Protein AF-A0A917D8G8-F1 (afdb_monomer_lite)

pLDDT: mean 77.88, std 18.36, range [41.66, 94.81]

Organism: NCBI:txid1776957

Structure (mmCIF, N/CA/C/O backbone):
data_AF-A0A917D8G8-F1
#
_entry.id   AF-A0A917D8G8-F1
#
loop_
_atom_site.group_PDB
_atom_site.id
_atom_site.type_symbol
_atom_site.label_atom_id
_atom_site.label_alt_id
_atom_site.label_comp_id
_atom_site.label_asym_id
_atom_site.label_entity_id
_atom_site.label_seq_id
_atom_site.pdbx_PDB_ins_code
_atom_site.Cartn_x
_atom_site.Cartn_y
_atom_site.Cartn_z
_atom_site.occupancy
_atom_site.B_iso_or_equiv
_atom_site.auth_seq_id
_atom_site.auth_comp_id
_atom_site.auth_asym_id
_atom_site.auth_atom_id
_atom_site.pdbx_PDB_model_nu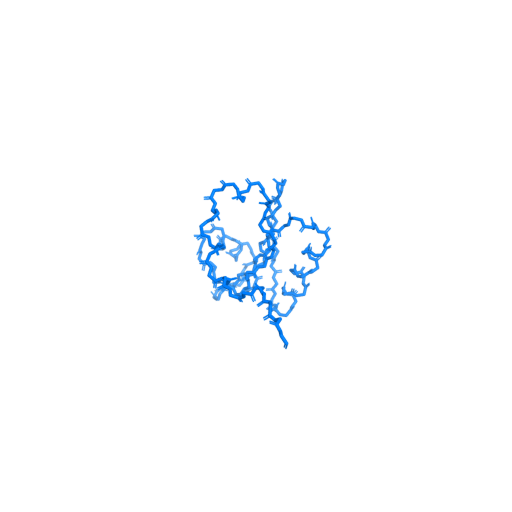m
ATOM 1 N N . MET A 1 1 ? 4.948 -4.385 -9.447 1.00 90.06 1 MET A N 1
ATOM 2 C CA . MET A 1 1 ? 4.442 -5.104 -8.252 1.00 90.06 1 MET A CA 1
ATOM 3 C C . MET A 1 1 ? 3.463 -4.226 -7.477 1.00 90.06 1 MET A C 1
ATOM 5 O O . MET A 1 1 ? 3.198 -3.107 -7.912 1.00 90.06 1 MET A O 1
ATOM 9 N N . PHE A 1 2 ? 2.901 -4.718 -6.371 1.00 92.62 2 PHE A N 1
ATOM 10 C CA . PHE A 1 2 ? 2.051 -3.941 -5.466 1.00 92.62 2 PHE A CA 1
ATOM 11 C C . PHE A 1 2 ? 2.645 -3.956 -4.063 1.00 92.62 2 PHE A C 1
ATOM 13 O O . PHE A 1 2 ? 3.007 -5.015 -3.567 1.00 92.62 2 PHE A O 1
ATOM 20 N N . VAL A 1 3 ? 2.728 -2.802 -3.419 1.00 94.56 3 VAL A N 1
ATOM 21 C CA . VAL A 1 3 ? 3.280 -2.655 -2.073 1.00 94.56 3 VAL A CA 1
ATOM 22 C C . VAL A 1 3 ? 2.195 -2.093 -1.177 1.00 94.56 3 VAL A C 1
ATOM 24 O O . VAL A 1 3 ? 1.598 -1.064 -1.487 1.00 94.56 3 VAL A O 1
ATOM 27 N N . VAL A 1 4 ? 1.941 -2.761 -0.064 1.00 94.06 4 VAL A N 1
ATOM 28 C CA . VAL A 1 4 ? 1.060 -2.255 0.981 1.00 94.06 4 VAL A CA 1
ATOM 29 C C . VAL A 1 4 ? 1.927 -1.599 2.048 1.00 94.06 4 VAL A C 1
ATOM 31 O O . VAL A 1 4 ? 2.791 -2.255 2.630 1.00 94.06 4 VAL A O 1
ATOM 34 N N . LYS A 1 5 ? 1.703 -0.304 2.267 1.00 93.94 5 LYS A N 1
ATOM 35 C CA . LYS A 1 5 ? 2.256 0.480 3.372 1.00 93.94 5 LYS A CA 1
ATOM 36 C C . LYS A 1 5 ? 1.208 0.500 4.481 1.00 93.94 5 LYS A C 1
ATOM 38 O O . LYS A 1 5 ? 0.095 0.967 4.241 1.00 93.94 5 LYS A O 1
ATOM 43 N N . VAL A 1 6 ? 1.559 -0.004 5.655 1.00 91.31 6 VAL A N 1
ATOM 44 C CA . VAL A 1 6 ? 0.742 0.086 6.870 1.00 91.31 6 VAL A CA 1
ATOM 45 C C . VAL A 1 6 ? 1.483 0.983 7.844 1.00 91.31 6 VAL A C 1
ATOM 47 O O . VAL A 1 6 ? 2.639 0.720 8.164 1.00 91.31 6 VAL A O 1
ATOM 50 N N . GLU A 1 7 ? 0.829 2.047 8.272 1.00 90.12 7 GLU A N 1
ATOM 51 C CA . GLU A 1 7 ? 1.345 3.018 9.225 1.00 90.12 7 GLU A CA 1
ATOM 52 C C . GLU A 1 7 ? 0.428 3.004 10.447 1.00 90.12 7 GLU A C 1
ATOM 54 O O . GLU A 1 7 ? -0.779 3.239 10.339 1.00 90.12 7 GLU A O 1
ATOM 59 N N . THR A 1 8 ? 1.004 2.638 11.584 1.00 85.31 8 THR A N 1
ATOM 60 C CA . THR A 1 8 ? 0.385 2.679 12.910 1.00 85.31 8 THR A CA 1
ATOM 61 C C . THR A 1 8 ? 1.130 3.720 13.746 1.00 85.31 8 THR A C 1
ATOM 63 O O . THR A 1 8 ? 2.165 4.229 13.313 1.00 85.31 8 THR A O 1
ATOM 66 N N . ASP A 1 9 ? 0.620 4.052 14.932 1.00 80.25 9 ASP A N 1
ATOM 67 C CA . ASP A 1 9 ? 1.294 4.993 15.844 1.00 80.25 9 ASP A CA 1
ATOM 68 C C . ASP A 1 9 ? 2.710 4.514 16.230 1.00 80.25 9 ASP A C 1
ATOM 70 O O . ASP A 1 9 ? 3.647 5.302 16.328 1.00 80.25 9 ASP A O 1
ATOM 74 N N . GLU A 1 10 ? 2.888 3.195 16.353 1.00 78.19 10 GLU A N 1
ATOM 75 C CA . GLU A 1 10 ? 4.122 2.585 16.856 1.00 78.19 10 GLU A CA 1
ATOM 76 C C . GLU A 1 10 ? 5.043 2.041 15.752 1.00 78.19 10 GLU A C 1
ATOM 78 O O . GLU A 1 10 ? 6.243 1.861 15.976 1.00 78.19 10 GLU A O 1
ATOM 83 N N . ALA A 1 11 ? 4.513 1.733 14.562 1.00 84.81 11 ALA A N 1
ATOM 84 C CA . ALA A 1 11 ? 5.263 1.002 13.547 1.00 84.81 11 ALA A CA 1
ATOM 85 C C . ALA A 1 11 ? 4.900 1.367 12.102 1.00 84.81 11 ALA A C 1
ATOM 87 O O . ALA A 1 11 ? 3.761 1.658 11.738 1.00 84.81 11 ALA A O 1
ATOM 88 N N . LEU A 1 12 ? 5.905 1.243 11.231 1.00 88.44 12 LEU A N 1
ATOM 89 C CA . LEU A 1 12 ? 5.752 1.354 9.787 1.00 88.44 12 LEU A CA 1
ATOM 90 C C . LEU A 1 12 ? 6.112 0.025 9.118 1.00 88.44 12 LEU A C 1
ATOM 92 O O . LEU A 1 12 ? 7.272 -0.391 9.107 1.00 88.44 12 LEU A O 1
ATOM 96 N N . MET A 1 13 ? 5.119 -0.624 8.517 1.00 91.06 13 MET A N 1
ATOM 97 C CA . MET A 1 13 ? 5.266 -1.923 7.867 1.00 91.06 13 MET A CA 1
ATOM 98 C C . MET A 1 13 ? 5.091 -1.814 6.352 1.00 91.06 13 MET A C 1
ATOM 100 O O . MET A 1 13 ? 4.230 -1.092 5.845 1.00 91.06 13 MET A O 1
ATOM 104 N N . PHE A 1 14 ? 5.889 -2.591 5.620 1.00 92.88 14 PHE A N 1
ATOM 105 C CA . PHE A 1 14 ? 5.795 -2.715 4.169 1.00 92.88 14 PHE A CA 1
ATOM 106 C C . PHE A 1 14 ? 5.679 -4.178 3.781 1.00 92.88 14 PHE A C 1
ATOM 108 O O . PHE A 1 14 ? 6.424 -5.020 4.284 1.00 92.88 14 PHE A O 1
ATOM 115 N N . ARG A 1 15 ? 4.774 -4.478 2.850 1.00 94.00 15 ARG A N 1
ATOM 116 C CA . ARG A 1 15 ? 4.641 -5.825 2.295 1.00 94.00 15 ARG A CA 1
ATOM 117 C C . ARG A 1 15 ? 4.392 -5.788 0.797 1.00 94.00 15 ARG A C 1
ATOM 119 O O . ARG A 1 15 ? 3.555 -5.018 0.331 1.00 94.00 15 ARG A O 1
ATOM 126 N N . VAL A 1 16 ? 5.107 -6.628 0.054 1.00 94.50 16 VAL A N 1
ATOM 127 C CA . VAL A 1 16 ? 5.024 -6.701 -1.408 1.00 94.50 16 VAL A CA 1
ATOM 128 C C . VAL A 1 16 ? 4.130 -7.862 -1.833 1.00 94.50 16 VAL A C 1
ATOM 130 O O . VAL A 1 16 ? 4.079 -8.912 -1.197 1.00 94.50 16 VAL A O 1
ATOM 133 N N . PHE A 1 17 ? 3.393 -7.650 -2.916 1.00 94.69 17 PHE A N 1
ATOM 134 C CA . PHE A 1 17 ? 2.496 -8.612 -3.530 1.00 94.69 17 PHE A CA 1
ATOM 135 C C . PHE A 1 17 ? 2.626 -8.550 -5.052 1.00 94.69 17 PHE A C 1
ATOM 137 O O . PHE A 1 17 ? 2.728 -7.480 -5.660 1.00 94.69 17 PHE A O 1
ATOM 144 N N . SER A 1 18 ? 2.536 -9.711 -5.693 1.00 92.06 18 SER A N 1
ATOM 145 C CA . SER A 1 18 ? 2.507 -9.821 -7.155 1.00 92.06 18 SER A CA 1
ATOM 146 C C . SER A 1 18 ? 1.135 -9.488 -7.753 1.00 92.06 18 SER A C 1
ATOM 148 O O . SER A 1 18 ? 1.050 -9.094 -8.914 1.00 92.06 18 SER A O 1
ATOM 150 N N . ARG A 1 19 ? 0.051 -9.604 -6.970 1.00 93.06 19 ARG A N 1
ATOM 151 C CA . ARG A 1 19 ? -1.338 -9.402 -7.419 1.00 93.06 19 ARG A CA 1
ATOM 152 C C . ARG A 1 19 ? -2.059 -8.335 -6.597 1.00 93.06 19 ARG A C 1
ATOM 154 O O . ARG A 1 19 ? -2.068 -8.392 -5.368 1.00 93.06 19 ARG A O 1
ATOM 161 N N . LEU A 1 20 ? -2.755 -7.424 -7.283 1.00 91.88 20 LEU A N 1
ATOM 162 C CA . LEU A 1 20 ? -3.510 -6.335 -6.650 1.00 91.88 20 LEU A CA 1
ATOM 163 C C . LEU A 1 20 ? -4.640 -6.843 -5.747 1.00 91.88 20 LEU A C 1
ATOM 165 O O . LEU A 1 20 ? -4.875 -6.278 -4.685 1.00 91.88 20 LEU A O 1
ATOM 169 N N . SER A 1 21 ? -5.349 -7.897 -6.156 1.00 93.81 21 SER A N 1
ATOM 170 C CA . SER A 1 21 ? -6.455 -8.466 -5.374 1.00 93.81 21 SER A CA 1
ATOM 171 C C . SER A 1 21 ? -5.993 -8.970 -4.006 1.00 93.81 21 SER A C 1
ATOM 173 O O . SER A 1 21 ? -6.650 -8.706 -3.003 1.00 93.81 21 SER A O 1
ATOM 175 N N . VAL A 1 22 ? -4.827 -9.619 -3.953 1.00 94.81 22 VAL A N 1
ATOM 176 C CA . VAL A 1 22 ? -4.224 -10.119 -2.709 1.00 94.81 22 VAL A CA 1
ATOM 177 C C . VAL A 1 22 ? -3.759 -8.957 -1.831 1.00 94.81 22 VAL A C 1
ATOM 179 O O . VAL A 1 22 ? -4.053 -8.943 -0.639 1.00 94.81 22 VAL A O 1
ATOM 182 N N . ALA A 1 23 ? -3.118 -7.943 -2.424 1.00 92.94 23 ALA A N 1
ATOM 183 C CA . ALA A 1 23 ? -2.714 -6.733 -1.707 1.00 92.94 23 ALA A CA 1
ATOM 184 C C . ALA A 1 23 ? -3.915 -6.024 -1.056 1.00 92.94 23 ALA A C 1
ATOM 186 O O . ALA A 1 23 ? -3.854 -5.642 0.110 1.00 92.94 23 ALA A O 1
ATOM 187 N N . LYS A 1 24 ? -5.034 -5.898 -1.785 1.00 92.19 24 LYS A N 1
ATOM 188 C CA . LYS A 1 24 ? -6.284 -5.312 -1.275 1.00 92.19 24 LYS A CA 1
ATOM 189 C C . LYS A 1 24 ? -6.894 -6.136 -0.142 1.00 92.19 24 LYS A C 1
ATOM 191 O O . LYS A 1 24 ? -7.292 -5.567 0.869 1.00 92.19 24 LYS A O 1
ATOM 196 N N . ALA A 1 25 ? -6.965 -7.458 -0.300 1.00 92.50 25 ALA A N 1
ATOM 197 C CA . ALA A 1 25 ? -7.508 -8.342 0.729 1.00 92.50 25 ALA A CA 1
ATOM 198 C C . ALA A 1 25 ? -6.694 -8.256 2.029 1.00 92.50 25 ALA A C 1
ATOM 200 O O . ALA A 1 25 ? -7.268 -8.127 3.110 1.00 92.50 25 ALA A O 1
ATOM 201 N N . TRP A 1 26 ? -5.364 -8.245 1.918 1.00 92.50 26 TRP A N 1
ATOM 202 C CA . TRP A 1 26 ? -4.482 -8.088 3.072 1.00 92.50 26 TRP A CA 1
ATOM 203 C C . TRP A 1 26 ? -4.610 -6.701 3.715 1.00 92.50 26 TRP A C 1
ATOM 205 O O . TRP A 1 26 ? -4.727 -6.601 4.932 1.00 92.50 26 TRP A O 1
ATOM 215 N N . ALA A 1 27 ? -4.688 -5.637 2.910 1.00 90.06 27 ALA A N 1
ATOM 216 C CA . ALA A 1 27 ? -4.898 -4.279 3.407 1.00 90.06 27 ALA A CA 1
ATOM 217 C C . ALA A 1 27 ? -6.191 -4.141 4.237 1.00 90.06 27 ALA A C 1
ATOM 219 O O . ALA A 1 27 ? -6.181 -3.545 5.314 1.00 90.06 27 ALA A O 1
ATOM 220 N N . LEU A 1 28 ? -7.290 -4.742 3.769 1.00 88.94 28 LEU A N 1
ATOM 221 C CA . LEU A 1 28 ? -8.560 -4.788 4.503 1.00 88.94 28 LEU A CA 1
ATOM 222 C C . LEU A 1 28 ? -8.446 -5.589 5.805 1.00 88.94 28 LEU A C 1
ATOM 224 O O . LEU A 1 28 ? -9.063 -5.233 6.808 1.00 88.94 28 LEU A O 1
ATOM 228 N N . GLN A 1 29 ? -7.662 -6.668 5.805 1.00 88.94 29 GLN A N 1
ATOM 229 C CA . GLN A 1 29 ? -7.417 -7.461 7.007 1.00 88.94 29 GLN A CA 1
ATOM 230 C C . GLN A 1 29 ? -6.639 -6.661 8.063 1.00 88.94 29 GLN A C 1
ATOM 232 O O . GLN A 1 29 ? -6.989 -6.732 9.239 1.00 88.94 29 GLN A O 1
ATOM 237 N N . CYS A 1 30 ? -5.640 -5.871 7.653 1.00 86.25 30 CYS A N 1
ATOM 238 C CA . CYS A 1 30 ? -4.898 -4.976 8.548 1.00 86.25 30 CYS A CA 1
ATOM 239 C C . CYS A 1 30 ? -5.814 -3.930 9.193 1.00 86.25 30 CYS A C 1
ATOM 241 O O . CYS A 1 30 ? -5.820 -3.809 10.415 1.00 86.25 30 CYS A O 1
ATOM 243 N N . GLN A 1 31 ? -6.659 -3.265 8.398 1.00 82.88 31 GLN A N 1
ATOM 244 C CA . GLN A 1 31 ? -7.610 -2.267 8.909 1.00 82.88 31 GLN A CA 1
ATOM 245 C C . GLN A 1 31 ? -8.555 -2.827 9.972 1.00 82.88 31 GLN A C 1
ATOM 247 O O . GLN A 1 31 ? -8.844 -2.160 10.958 1.00 82.88 31 GLN A O 1
ATOM 252 N N . ARG A 1 32 ? -9.025 -4.066 9.797 1.00 83.62 32 ARG A N 1
ATOM 253 C CA . ARG A 1 32 ? -9.923 -4.710 10.767 1.00 83.62 32 ARG A CA 1
ATOM 254 C C . ARG A 1 32 ? -9.230 -5.104 12.070 1.00 83.62 32 ARG A C 1
ATOM 256 O O . ARG A 1 32 ? -9.915 -5.249 13.075 1.00 83.62 32 ARG A O 1
ATOM 263 N N . ARG A 1 33 ? -7.917 -5.349 12.041 1.00 81.06 33 ARG A N 1
ATOM 264 C CA . ARG A 1 33 ? -7.167 -5.891 13.182 1.00 81.06 33 ARG A CA 1
ATOM 265 C C . ARG A 1 33 ? -6.558 -4.805 14.065 1.00 81.06 33 ARG A C 1
ATOM 267 O O . ARG A 1 33 ? -6.575 -4.960 15.277 1.00 81.06 33 ARG A O 1
ATOM 274 N N . GLU A 1 34 ? -6.018 -3.753 13.457 1.00 73.50 34 GLU A N 1
ATOM 275 C CA . GLU A 1 34 ? -5.222 -2.726 14.152 1.00 73.50 34 GLU A CA 1
ATOM 276 C C . GLU A 1 34 ? -6.065 -1.513 14.592 1.00 73.50 34 GLU A C 1
ATOM 278 O O . GLU A 1 34 ? -5.598 -0.696 15.3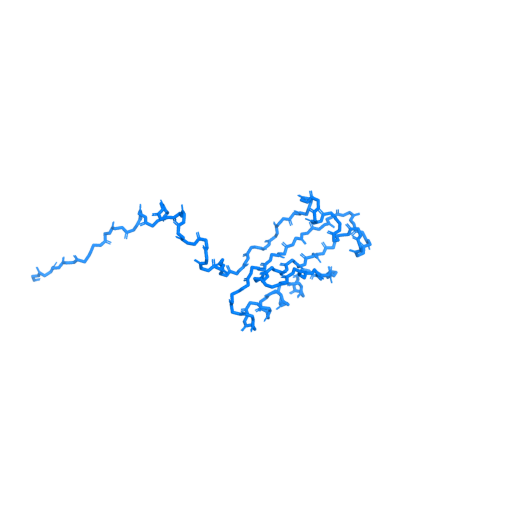75 1.00 73.50 34 GLU A O 1
ATOM 283 N N . GLY A 1 35 ? -7.323 -1.399 14.140 1.00 70.06 35 GLY A N 1
ATOM 284 C CA . GLY A 1 35 ? -8.243 -0.323 14.532 1.00 70.06 35 GLY A CA 1
ATOM 285 C C . GLY A 1 35 ? -7.839 1.044 13.968 1.00 70.06 35 GLY A C 1
ATOM 286 O O . GLY A 1 35 ? -8.400 1.487 12.967 1.00 70.06 35 GLY A O 1
ATOM 287 N N . GLU A 1 36 ? -6.849 1.696 14.580 1.00 76.19 36 GLU A N 1
ATOM 288 C CA . GLU A 1 36 ? -6.283 2.980 14.144 1.00 76.19 36 GLU A CA 1
ATOM 289 C C . GLU A 1 36 ? -5.001 2.760 13.330 1.00 76.19 36 GLU A C 1
ATOM 291 O O . GLU A 1 36 ? -3.882 2.893 13.820 1.00 76.19 36 GLU A O 1
ATOM 296 N N . CYS A 1 37 ? -5.160 2.402 12.056 1.00 83.19 37 CYS A N 1
ATOM 297 C CA . CYS A 1 37 ? -4.035 2.285 11.132 1.00 83.19 37 CYS A CA 1
ATOM 298 C C . CYS A 1 37 ? -4.354 2.896 9.766 1.00 83.19 37 CYS A C 1
ATOM 300 O O . CYS A 1 37 ? -5.467 2.785 9.238 1.00 83.19 37 CYS A O 1
ATOM 302 N N . LEU A 1 38 ? -3.341 3.510 9.162 1.00 87.69 38 LEU A N 1
ATOM 303 C CA . LEU A 1 38 ? -3.367 3.986 7.787 1.00 87.69 38 LEU A CA 1
ATOM 304 C C . LEU A 1 38 ? -2.790 2.906 6.878 1.00 87.69 38 LEU A C 1
ATOM 306 O O . LEU A 1 38 ? -1.630 2.519 6.996 1.00 87.69 38 LEU A O 1
ATOM 310 N N . VAL A 1 39 ? -3.598 2.414 5.943 1.00 91.00 39 VAL A N 1
ATOM 311 C CA . VAL A 1 39 ? -3.210 1.342 5.025 1.00 91.00 39 VAL A CA 1
ATOM 312 C C . VAL A 1 39 ? -3.345 1.806 3.584 1.00 91.00 39 VAL A C 1
ATOM 314 O O . VAL A 1 39 ? -4.445 1.990 3.060 1.00 91.00 39 VAL A O 1
ATOM 317 N N . HIS A 1 40 ? -2.215 1.949 2.907 1.00 92.62 40 HIS A N 1
ATOM 318 C CA . HIS A 1 40 ? -2.145 2.400 1.523 1.00 92.62 40 HIS A CA 1
ATOM 319 C C . HIS A 1 40 ? -1.577 1.306 0.621 1.00 92.62 40 HIS A C 1
ATOM 321 O O . HIS A 1 40 ? -0.608 0.635 0.970 1.00 92.62 40 HIS A O 1
ATOM 327 N N . VAL A 1 41 ? -2.150 1.149 -0.571 1.00 93.50 41 VAL A N 1
ATOM 328 C CA . VAL A 1 41 ? -1.652 0.222 -1.594 1.00 93.50 41 VAL A CA 1
ATOM 329 C C . VAL A 1 41 ? -1.068 1.023 -2.746 1.00 93.50 41 VAL A C 1
ATOM 331 O O . VAL A 1 41 ? -1.782 1.792 -3.392 1.00 93.50 41 VAL A O 1
ATOM 334 N N . TYR A 1 42 ? 0.208 0.800 -3.034 1.00 94.50 42 TYR A N 1
ATOM 335 C CA . TYR A 1 42 ? 0.950 1.426 -4.119 1.00 94.50 42 TYR A CA 1
ATOM 336 C C . TYR A 1 42 ? 1.267 0.406 -5.211 1.00 94.50 42 TYR A C 1
ATOM 338 O O . TYR A 1 42 ? 1.596 -0.744 -4.931 1.00 94.50 42 TYR A O 1
ATOM 346 N N . GLY A 1 43 ? 1.182 0.820 -6.468 1.00 93.31 43 GLY A N 1
ATOM 347 C CA . GLY A 1 43 ? 1.687 0.082 -7.616 1.00 93.31 43 GLY A CA 1
ATOM 348 C C . GLY A 1 43 ? 3.072 0.589 -8.007 1.00 93.31 43 GLY A C 1
ATOM 349 O O . GLY A 1 43 ? 3.278 1.793 -8.130 1.00 93.31 43 GLY A O 1
ATOM 350 N N . THR A 1 44 ? 3.998 -0.332 -8.248 1.00 91.50 44 THR A N 1
ATOM 351 C CA . THR A 1 44 ? 5.350 -0.058 -8.756 1.00 91.50 44 THR A CA 1
ATOM 352 C C . THR A 1 44 ? 5.520 -0.734 -10.122 1.00 91.50 44 THR A C 1
ATOM 354 O O . THR A 1 44 ? 5.996 -1.874 -10.207 1.00 91.50 44 THR A O 1
ATOM 357 N N . PRO A 1 45 ? 5.013 -0.125 -11.211 1.00 84.94 45 PRO A N 1
ATOM 358 C CA . PRO A 1 45 ? 5.203 -0.667 -12.553 1.00 84.94 45 PRO A CA 1
ATOM 359 C C . PRO A 1 45 ? 6.691 -0.621 -12.929 1.00 84.94 45 PRO A C 1
ATOM 361 O O . PRO A 1 45 ? 7.389 0.316 -12.566 1.00 84.94 45 PRO A O 1
ATOM 364 N N . GLY A 1 46 ? 7.184 -1.646 -13.626 1.00 84.12 46 GLY A N 1
ATOM 365 C CA . GLY A 1 46 ? 8.593 -1.727 -14.040 1.00 84.12 46 GLY A CA 1
ATOM 366 C C . GLY A 1 46 ? 9.570 -2.213 -12.963 1.00 84.12 46 GLY A C 1
ATOM 367 O O . GLY A 1 46 ? 10.726 -2.462 -13.280 1.00 84.12 46 GLY A O 1
ATOM 368 N 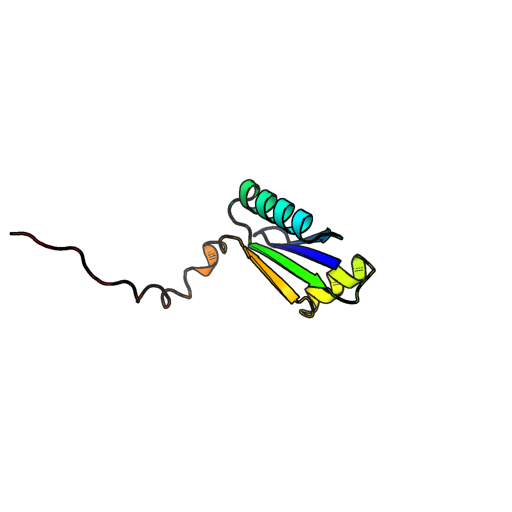N . VAL A 1 47 ? 9.113 -2.414 -11.722 1.00 87.94 47 VAL A N 1
ATOM 369 C CA . VAL A 1 47 ? 9.947 -2.947 -10.637 1.00 87.94 47 VAL A CA 1
ATOM 370 C C . VAL A 1 47 ? 9.612 -4.414 -10.375 1.00 87.94 47 VAL A C 1
ATOM 372 O O . VAL A 1 47 ? 8.462 -4.752 -10.061 1.00 87.94 47 VAL A O 1
ATOM 375 N N . SER A 1 48 ? 10.634 -5.263 -10.502 1.00 85.38 48 SER A N 1
ATOM 376 C CA . SER A 1 48 ? 10.548 -6.724 -10.356 1.00 85.38 48 SER A CA 1
ATOM 377 C C . SER A 1 48 ? 11.184 -7.250 -9.069 1.00 85.38 48 SER A C 1
ATOM 379 O O . SER A 1 48 ? 10.950 -8.398 -8.712 1.00 85.38 48 SER A O 1
ATOM 381 N N . GLU A 1 49 ? 11.973 -6.438 -8.366 1.00 91.19 49 GLU A N 1
ATOM 382 C CA . GLU A 1 49 ? 12.577 -6.811 -7.085 1.00 91.19 49 GLU A CA 1
ATOM 383 C C . GLU A 1 49 ? 11.780 -6.234 -5.915 1.00 91.19 49 GLU A C 1
ATOM 385 O O . GLU A 1 49 ? 11.378 -5.067 -5.928 1.00 91.19 49 GLU A O 1
ATOM 390 N N . GLU A 1 50 ? 11.571 -7.037 -4.871 1.00 89.62 50 GLU A N 1
ATOM 391 C CA . GLU A 1 50 ? 10.761 -6.641 -3.713 1.00 89.62 50 GLU A CA 1
ATOM 392 C C . GLU A 1 50 ? 11.366 -5.450 -2.961 1.00 89.62 50 GLU A C 1
ATOM 394 O O . GLU A 1 50 ? 10.663 -4.486 -2.651 1.00 89.62 50 GLU A O 1
ATOM 399 N N . LEU A 1 51 ? 12.680 -5.478 -2.718 1.00 90.50 51 LEU A N 1
ATOM 400 C CA . LEU A 1 51 ? 13.390 -4.393 -2.035 1.00 90.50 51 LEU A CA 1
ATOM 401 C C . LEU A 1 51 ? 13.338 -3.088 -2.836 1.00 90.50 51 LEU A C 1
ATOM 403 O O . LEU A 1 51 ? 13.067 -2.031 -2.266 1.00 90.50 51 LEU A O 1
ATOM 407 N N . ALA A 1 52 ? 13.511 -3.167 -4.158 1.00 90.19 52 ALA A N 1
ATOM 408 C CA . ALA A 1 52 ? 13.394 -2.014 -5.044 1.00 90.19 52 ALA A CA 1
ATOM 409 C C . ALA A 1 52 ? 11.962 -1.453 -5.059 1.00 90.19 52 ALA A C 1
ATOM 411 O O . ALA A 1 52 ? 11.770 -0.239 -5.071 1.00 90.19 52 ALA A O 1
ATOM 412 N N . ALA A 1 53 ? 10.939 -2.314 -4.992 1.00 90.38 53 ALA A N 1
ATOM 413 C CA . ALA A 1 53 ? 9.547 -1.874 -4.946 1.00 90.38 53 ALA A CA 1
ATOM 414 C C . ALA A 1 53 ? 9.239 -1.118 -3.644 1.00 90.38 53 ALA A C 1
ATOM 416 O O . ALA A 1 53 ? 8.560 -0.091 -3.671 1.00 90.38 53 ALA A O 1
ATOM 417 N N . ILE A 1 54 ? 9.761 -1.589 -2.508 1.00 92.50 54 ILE A N 1
ATOM 418 C CA . ILE A 1 54 ? 9.639 -0.884 -1.225 1.00 92.50 54 ILE A CA 1
ATOM 419 C C . ILE A 1 54 ? 10.401 0.445 -1.271 1.00 92.50 54 ILE A C 1
ATOM 421 O O . ILE A 1 54 ? 9.865 1.463 -0.830 1.00 92.50 54 ILE A O 1
ATOM 425 N N . ALA A 1 55 ? 11.617 0.457 -1.823 1.00 92.38 55 ALA A N 1
ATOM 426 C CA . ALA A 1 55 ? 12.423 1.668 -1.963 1.00 92.38 55 ALA A CA 1
ATOM 427 C C . ALA A 1 55 ? 11.711 2.736 -2.811 1.00 92.38 55 ALA A C 1
ATOM 429 O O . ALA A 1 55 ? 11.596 3.873 -2.363 1.00 92.38 55 ALA A O 1
ATOM 430 N N . ALA A 1 56 ? 11.135 2.356 -3.956 1.00 91.00 56 ALA A N 1
ATOM 431 C CA . ALA A 1 56 ? 10.357 3.257 -4.811 1.00 91.00 56 ALA A CA 1
ATOM 432 C C . ALA A 1 56 ? 9.154 3.869 -4.069 1.00 91.00 56 ALA A C 1
ATOM 434 O O . ALA A 1 56 ? 8.868 5.059 -4.183 1.00 91.00 56 ALA A O 1
ATOM 435 N N . VAL A 1 57 ? 8.457 3.083 -3.242 1.00 91.50 57 VAL A N 1
ATOM 436 C CA . VAL A 1 57 ? 7.337 3.594 -2.433 1.00 91.50 57 VAL A CA 1
ATOM 437 C C . VAL A 1 57 ? 7.813 4.542 -1.338 1.00 91.50 57 VAL A C 1
ATOM 439 O O . VAL A 1 57 ? 7.164 5.558 -1.097 1.00 91.50 57 VAL A O 1
ATOM 442 N N . ARG A 1 58 ? 8.951 4.254 -0.698 1.00 91.12 58 ARG A N 1
ATOM 443 C CA . ARG A 1 58 ? 9.568 5.158 0.287 1.00 91.12 58 ARG A CA 1
ATOM 444 C C . ARG A 1 58 ? 10.039 6.468 -0.345 1.00 91.12 58 ARG A C 1
ATOM 446 O O . ARG A 1 58 ? 9.907 7.508 0.288 1.00 91.12 58 ARG A O 1
ATOM 453 N N . ALA A 1 59 ? 10.527 6.417 -1.581 1.00 89.88 59 ALA A N 1
ATOM 454 C CA . ALA A 1 59 ? 10.933 7.584 -2.360 1.00 89.88 59 ALA A CA 1
ATOM 455 C C . ALA A 1 59 ? 9.746 8.407 -2.906 1.00 89.88 59 ALA A C 1
ATOM 457 O O . ALA A 1 59 ? 9.954 9.470 -3.480 1.00 89.88 59 ALA A O 1
ATOM 458 N N . GLY A 1 60 ? 8.500 7.945 -2.728 1.00 87.75 60 GLY A N 1
ATOM 459 C CA . GLY A 1 60 ? 7.307 8.625 -3.246 1.00 87.75 60 GLY A CA 1
ATOM 460 C C . GLY A 1 60 ? 7.025 8.367 -4.730 1.00 87.75 60 GLY A C 1
ATOM 461 O O . GLY A 1 60 ? 6.134 8.989 -5.301 1.00 87.75 60 GLY A O 1
ATOM 462 N N . GLU A 1 61 ? 7.732 7.422 -5.348 1.00 86.81 61 GLU A N 1
ATOM 463 C CA . GLU A 1 61 ? 7.592 7.056 -6.765 1.00 86.81 61 GLU A CA 1
ATOM 464 C C . GLU A 1 61 ? 6.501 5.994 -7.000 1.00 86.81 61 GLU A C 1
ATOM 466 O O . GLU A 1 61 ? 6.114 5.697 -8.131 1.00 86.81 61 GLU A O 1
ATOM 471 N N . GLY A 1 62 ? 5.973 5.403 -5.924 1.00 85.44 62 GLY A N 1
ATOM 472 C CA . GLY A 1 62 ? 4.862 4.459 -5.989 1.00 85.44 62 GLY A CA 1
ATOM 473 C C . GLY A 1 62 ? 3.550 5.128 -6.407 1.00 85.44 62 GLY A C 1
ATOM 474 O O . GLY A 1 62 ? 3.125 6.126 -5.826 1.00 85.44 62 GLY A O 1
ATOM 475 N N . ARG A 1 63 ? 2.823 4.527 -7.353 1.00 90.56 63 ARG A N 1
ATOM 476 C CA . ARG A 1 63 ? 1.493 5.004 -7.755 1.00 90.56 63 ARG A CA 1
ATOM 477 C C . ARG A 1 63 ? 0.443 4.559 -6.742 1.00 90.56 63 ARG A C 1
ATOM 479 O O . ARG A 1 63 ? 0.153 3.369 -6.664 1.00 90.56 63 ARG A O 1
ATOM 486 N N . LEU A 1 64 ? -0.169 5.481 -6.002 1.00 89.69 64 LEU A N 1
ATOM 487 C CA . LEU A 1 64 ? -1.251 5.144 -5.070 1.00 89.69 64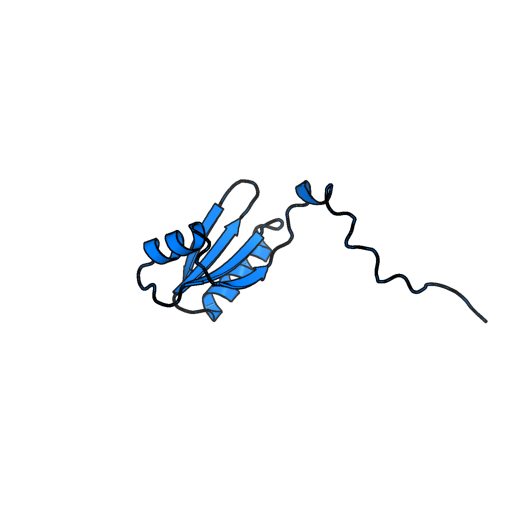 LEU A CA 1
ATOM 488 C C . LEU A 1 64 ? -2.458 4.559 -5.828 1.00 89.69 64 LEU A C 1
ATOM 490 O O . LEU A 1 64 ? -2.998 5.187 -6.737 1.00 89.69 64 LEU A O 1
ATOM 494 N N . VAL A 1 65 ? -2.869 3.346 -5.456 1.00 88.69 65 VAL A N 1
ATOM 495 C CA . VAL A 1 65 ? -4.005 2.619 -6.054 1.00 88.69 65 VAL A CA 1
ATOM 496 C C . VAL A 1 65 ? -5.191 2.581 -5.101 1.00 88.69 65 VAL A C 1
ATOM 498 O O . VAL A 1 65 ? -6.336 2.699 -5.529 1.00 88.69 65 VAL A O 1
ATOM 501 N N . VAL A 1 66 ? -4.924 2.388 -3.809 1.00 86.12 66 VAL A N 1
ATOM 502 C CA . VAL A 1 66 ? -5.951 2.375 -2.766 1.00 86.12 66 VAL A CA 1
ATOM 503 C C . VAL A 1 66 ? -5.451 3.186 -1.590 1.00 86.12 66 VAL A C 1
ATOM 505 O O . VAL A 1 66 ? -4.367 2.922 -1.070 1.00 86.12 66 VAL A O 1
ATOM 508 N N . ARG A 1 67 ? -6.272 4.138 -1.156 1.00 85.44 67 ARG A N 1
ATOM 509 C CA . ARG A 1 67 ? -6.130 4.809 0.129 1.00 85.44 67 ARG A CA 1
ATOM 510 C C . ARG A 1 67 ? -7.157 4.211 1.079 1.00 85.44 67 ARG A C 1
ATOM 512 O O . ARG A 1 67 ? -8.329 4.133 0.722 1.00 85.44 67 ARG A O 1
ATOM 519 N N . GLY A 1 68 ? -6.731 3.782 2.255 1.00 76.62 68 GLY A N 1
ATOM 520 C CA . GLY A 1 68 ? -7.644 3.294 3.270 1.00 76.62 68 GLY A CA 1
ATOM 521 C C . GLY A 1 68 ? -7.074 3.466 4.671 1.00 76.62 68 GLY A C 1
ATOM 522 O O . GLY A 1 68 ? -5.874 3.656 4.846 1.00 76.62 68 GLY A O 1
ATOM 523 N N . GLY A 1 69 ? -7.953 3.394 5.660 1.00 67.56 69 GLY A N 1
ATOM 524 C CA . GLY A 1 69 ? -7.621 3.605 7.061 1.00 67.56 69 GLY A CA 1
ATOM 525 C C . GLY A 1 69 ? -8.289 4.854 7.612 1.00 67.56 69 GLY A C 1
ATOM 526 O O . GLY A 1 69 ? -8.556 5.819 6.892 1.00 67.56 69 GLY A O 1
ATOM 527 N N . THR A 1 70 ? -8.582 4.802 8.898 1.00 58.81 70 THR A N 1
ATOM 528 C CA . THR A 1 70 ? -8.946 5.952 9.714 1.00 58.81 70 THR A CA 1
ATOM 529 C C . THR A 1 70 ? -7.648 6.601 10.168 1.00 58.81 70 THR A C 1
ATOM 531 O O . THR A 1 70 ? -6.795 5.951 10.765 1.00 58.81 70 THR A O 1
ATOM 534 N N . GLN A 1 71 ? -7.457 7.866 9.798 1.00 55.03 71 GLN A N 1
ATOM 535 C CA . GLN A 1 71 ? -6.309 8.648 10.242 1.00 55.03 71 GLN A CA 1
ATOM 536 C C . GLN A 1 71 ? -6.351 8.716 11.776 1.00 55.03 71 GLN A C 1
ATOM 538 O O . GLN A 1 71 ? -7.431 9.008 12.295 1.00 55.03 71 GLN A O 1
ATOM 543 N N . PRO A 1 72 ? -5.246 8.415 12.488 1.00 51.72 72 PRO A N 1
ATOM 544 C CA . PRO A 1 72 ? -5.246 8.425 13.946 1.00 51.72 72 PRO A CA 1
ATOM 545 C C . PRO A 1 72 ? -5.778 9.769 14.445 1.00 51.72 72 PRO A C 1
ATOM 547 O O . PRO A 1 72 ? -5.397 10.833 13.937 1.00 51.72 72 PRO A O 1
ATOM 550 N N . ALA A 1 73 ? -6.695 9.722 15.415 1.00 52.75 73 ALA A N 1
ATOM 551 C CA . ALA A 1 73 ? -7.431 10.891 15.904 1.00 52.75 73 ALA A CA 1
ATOM 552 C C . ALA A 1 73 ? -6.526 12.025 16.442 1.00 52.75 73 ALA A C 1
ATOM 554 O O . ALA A 1 73 ? -6.989 13.157 16.611 1.00 52.75 73 ALA A O 1
ATOM 555 N N . ALA A 1 74 ? -5.233 11.754 16.657 1.00 47.72 74 ALA A N 1
ATOM 556 C CA . ALA A 1 74 ? -4.225 12.716 17.096 1.00 47.72 74 ALA A CA 1
ATOM 557 C C . ALA A 1 74 ? -4.049 13.931 16.156 1.00 47.72 74 ALA A C 1
ATOM 559 O O . ALA A 1 74 ? -3.670 15.002 16.630 1.00 47.72 74 ALA A O 1
ATOM 560 N N . ASP A 1 75 ? -4.398 13.824 14.866 1.00 47.84 75 ASP A N 1
ATOM 561 C CA . ASP A 1 75 ? -4.311 14.944 13.907 1.00 47.84 75 ASP A CA 1
ATOM 562 C C . ASP A 1 75 ? -5.667 15.599 13.568 1.00 47.84 75 ASP A C 1
ATOM 564 O O . ASP A 1 75 ? -5.737 16.560 12.796 1.00 47.84 75 ASP A O 1
ATOM 568 N N . PHE A 1 76 ? -6.775 15.169 14.190 1.00 50.78 76 PHE A N 1
ATOM 569 C CA . PHE A 1 76 ? -8.081 15.806 13.944 1.00 50.78 76 PHE A CA 1
ATOM 570 C C . PHE A 1 76 ? -8.196 17.210 14.573 1.00 50.78 76 PHE A C 1
ATOM 572 O O . PHE A 1 76 ? -9.158 17.935 14.321 1.00 50.78 76 PHE A O 1
ATOM 579 N N . LYS A 1 77 ? -7.196 17.652 15.355 1.00 47.12 77 LYS A N 1
ATOM 580 C CA . LYS A 1 77 ? -7.183 18.990 15.970 1.00 47.12 77 LYS A CA 1
ATOM 581 C C . LYS A 1 77 ? -6.696 20.113 15.040 1.00 47.12 77 LYS A C 1
ATOM 583 O O . LYS A 1 77 ? -6.733 21.270 15.452 1.00 47.12 77 LYS A O 1
ATOM 588 N N . LYS A 1 78 ? -6.267 19.828 13.800 1.00 48.16 78 LYS A N 1
ATOM 589 C CA . LYS A 1 78 ? -5.803 20.881 12.868 1.00 48.16 78 LYS A CA 1
ATOM 590 C C . LYS A 1 78 ? -6.629 21.099 11.601 1.00 48.16 78 LYS A C 1
ATOM 592 O O . LYS A 1 78 ? -6.397 22.106 10.949 1.00 48.16 78 LYS A O 1
ATOM 597 N N . ASN A 1 79 ? -7.627 20.269 11.285 1.00 44.06 79 ASN A N 1
ATOM 598 C CA . ASN A 1 79 ? -8.464 20.476 10.093 1.00 44.06 79 ASN A CA 1
ATOM 599 C C . ASN A 1 79 ? -9.965 20.281 10.371 1.00 44.06 79 ASN A C 1
ATOM 601 O O . ASN A 1 79 ? -10.640 19.464 9.751 1.00 44.06 79 ASN A O 1
ATOM 605 N N . SER A 1 80 ? -10.526 21.118 11.244 1.00 47.12 80 SER A N 1
ATOM 606 C CA . SER A 1 80 ? -11.980 21.316 11.370 1.00 47.12 80 SER A CA 1
ATOM 607 C C . SER A 1 80 ? -12.609 22.078 10.184 1.00 47.12 80 SER A C 1
ATOM 609 O O . SER A 1 80 ? -13.762 22.487 10.259 1.00 47.12 80 SER A O 1
ATOM 611 N N . ALA A 1 81 ? -11.898 22.254 9.065 1.00 47.59 81 ALA A N 1
ATOM 612 C CA . ALA A 1 81 ? -12.362 23.060 7.933 1.00 47.59 81 ALA A CA 1
ATOM 613 C C . ALA A 1 81 ? -13.062 22.276 6.804 1.00 47.59 81 ALA A C 1
ATOM 615 O O . ALA A 1 81 ? -13.493 22.898 5.839 1.00 47.59 81 ALA A O 1
ATOM 616 N N . PHE A 1 82 ? -13.208 20.945 6.884 1.00 50.94 82 PHE A N 1
ATOM 617 C CA . PHE A 1 82 ? -13.880 20.172 5.817 1.00 50.94 82 PHE A CA 1
ATOM 618 C C . PHE A 1 82 ? -15.263 19.616 6.192 1.00 50.94 82 PHE A C 1
ATOM 620 O O . PHE A 1 82 ? -15.873 18.887 5.415 1.00 50.94 82 PHE A O 1
ATOM 627 N N . LEU A 1 83 ? -15.796 19.984 7.361 1.00 51.00 83 LEU A N 1
ATOM 628 C CA . LEU A 1 83 ? -17.137 19.586 7.802 1.00 51.00 83 LEU A CA 1
ATOM 629 C C . LEU A 1 83 ? -18.088 20.789 7.801 1.00 51.00 83 LEU A C 1
ATOM 631 O O . LEU A 1 83 ? -18.693 21.140 8.805 1.00 51.00 83 LEU A O 1
ATOM 635 N N . ALA A 1 84 ? -18.19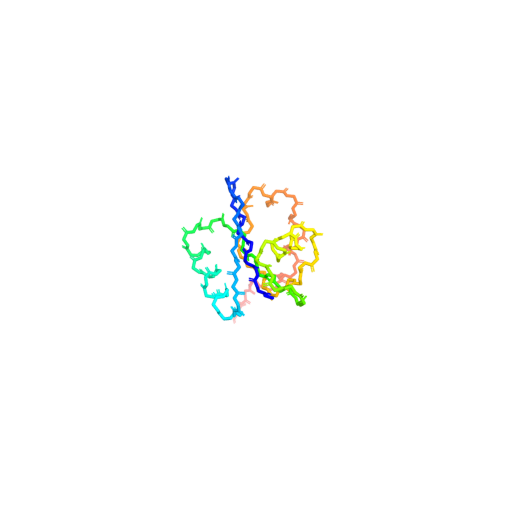7 21.444 6.647 1.00 49.84 84 ALA A N 1
ATOM 636 C CA . ALA A 1 84 ? -19.158 22.516 6.415 1.00 49.84 84 ALA A CA 1
ATOM 637 C C . ALA A 1 84 ? -19.643 22.490 4.961 1.00 49.84 84 ALA A C 1
ATOM 639 O O . ALA A 1 84 ? -19.336 23.397 4.204 1.00 49.84 84 ALA A O 1
ATOM 640 N N . CYS A 1 85 ? -20.349 21.429 4.548 1.00 48.91 85 CYS A N 1
ATOM 641 C CA . CYS A 1 85 ? -21.148 21.449 3.310 1.00 48.91 85 CYS A CA 1
ATOM 642 C C . CYS A 1 85 ? -22.235 20.356 3.228 1.00 48.91 85 CYS A C 1
ATOM 644 O O . CYS A 1 85 ? -22.615 19.956 2.136 1.00 48.91 85 CYS A O 1
ATOM 646 N N . MET A 1 86 ? -22.779 19.885 4.357 1.00 47.91 86 MET A N 1
ATOM 647 C CA . MET A 1 86 ? -24.118 19.268 4.380 1.00 47.91 86 MET A CA 1
ATOM 648 C C . MET A 1 86 ? -24.904 19.780 5.588 1.00 47.91 86 MET A C 1
ATOM 650 O O . MET A 1 86 ? -25.266 19.047 6.501 1.00 47.91 86 MET A O 1
ATOM 654 N N . GLY A 1 87 ? -25.119 21.096 5.595 1.00 47.56 87 GLY A N 1
ATOM 655 C CA . GLY A 1 87 ? -26.268 21.691 6.259 1.00 47.56 87 GLY A CA 1
ATOM 656 C C . GLY A 1 87 ? -27.422 21.746 5.263 1.00 47.56 87 GLY A C 1
ATOM 657 O O . GLY A 1 87 ? -27.267 22.368 4.218 1.00 47.56 87 GLY A O 1
ATOM 658 N N . LEU A 1 88 ? -28.518 21.056 5.584 1.00 55.19 88 LEU A N 1
ATOM 659 C CA . LEU A 1 88 ? -29.912 21.228 5.132 1.00 55.19 88 LEU A CA 1
ATOM 660 C C . LEU A 1 88 ? -30.617 19.914 5.503 1.00 55.19 88 LEU A C 1
ATOM 662 O O . LEU A 1 88 ? -30.332 18.880 4.920 1.00 55.19 88 LEU A O 1
ATOM 666 N N . GLY A 1 89 ? -31.505 19.805 6.475 1.00 43.91 89 GLY A N 1
ATOM 667 C CA . GLY A 1 89 ? -32.135 20.749 7.374 1.00 43.91 89 GLY A CA 1
ATOM 668 C C . GLY A 1 89 ? -33.148 19.905 8.143 1.00 43.91 89 GLY A C 1
ATOM 669 O O . GLY A 1 89 ? -34.018 19.277 7.546 1.00 43.91 89 GLY A O 1
ATOM 670 N N . THR A 1 90 ? -32.988 19.815 9.456 1.00 49.81 90 THR A N 1
ATOM 671 C CA . THR A 1 90 ? -34.024 19.286 10.342 1.00 49.81 90 THR A CA 1
ATOM 672 C C . THR A 1 90 ? -35.087 20.369 10.496 1.00 49.81 90 THR A C 1
ATOM 674 O O . THR A 1 90 ? -34.736 21.485 10.872 1.00 49.81 90 THR A O 1
ATOM 677 N N . GLY A 1 91 ? -36.368 20.052 10.288 1.00 43.50 91 GLY A N 1
ATOM 678 C CA . GLY A 1 91 ? -37.437 20.803 10.953 1.00 43.50 91 GLY A CA 1
ATOM 679 C C . GLY A 1 91 ? -38.774 20.933 10.226 1.00 43.50 91 GLY A C 1
ATOM 680 O O . GLY A 1 91 ? -38.827 21.498 9.143 1.00 43.50 91 GLY A O 1
ATOM 681 N N . ALA A 1 92 ? -39.819 20.531 10.965 1.00 44.53 92 ALA A N 1
ATOM 682 C CA . ALA A 1 92 ? -41.217 20.987 10.939 1.00 44.53 92 ALA A CA 1
ATOM 683 C C . ALA A 1 92 ? -42.037 20.646 9.673 1.00 44.53 92 ALA 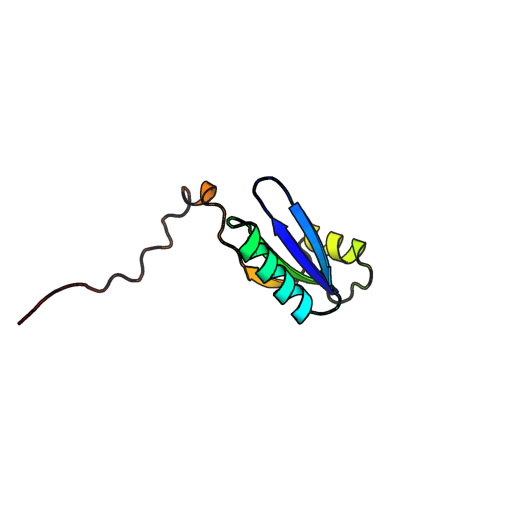A C 1
ATOM 685 O O . ALA A 1 92 ? -41.626 20.913 8.558 1.00 44.53 92 ALA A O 1
ATOM 686 N N . GLY A 1 93 ? -43.206 20.009 9.741 1.00 41.66 93 GLY A N 1
ATOM 687 C CA . GLY A 1 93 ? -44.262 20.115 10.743 1.00 41.66 93 GLY A CA 1
ATOM 688 C C . GLY A 1 93 ? -45.398 20.933 10.134 1.00 41.66 93 GLY A C 1
ATOM 689 O O . GLY A 1 93 ? -45.232 22.139 10.035 1.00 41.66 93 GLY A O 1
ATOM 690 N N . PHE A 1 94 ? -46.467 20.269 9.686 1.00 44.41 94 PHE A N 1
ATOM 691 C CA . PHE A 1 94 ? -47.881 20.678 9.690 1.00 44.41 94 PHE A CA 1
ATOM 692 C C . PHE A 1 94 ? -48.724 19.548 9.088 1.00 44.41 94 PHE A C 1
ATOM 694 O O . PHE A 1 94 ? -48.268 18.950 8.088 1.00 44.41 94 PHE A O 1
#

Sequence (94 aa):
MFVVKVETDEALMFRVFSRLSVAKAWALQCQRREGECLVHVYGTPGVSEELAAIAAVRAGEGRLVVRGGTQPAADFKKNSAFLACMGLGTGAGF

Secondary structure (DSSP, 8-state):
-EEEEEE-SS-EEEEEES-HHHHHHHHHHHHHHHSS-EEEEEE-TT--SHHHHHHHHHTT-SEEEEEEEPPPGGGTTS-TTS--S---------

Radius of gyration: 17.89 Å; chains: 1; bounding box: 61×33×31 Å

Foldseek 3Di:
DKKKWKDDPVDTDIDDDPDPVVLVVVQVVCCVPRVAIWIWMFDDPPDDDPVVQVVCVVVVNTHTDDTDGDHPCPPVVPPPPPPPDPDDDDDDDD